Protein AF-F6H8D0-F1 (afdb_monomer_lite)

Foldseek 3Di:
DVVQLVVVVAALVRWAFPVVSQVSVCVPPVDNVVVVVCLVVQAQPADPPQQWGWHWDQPPVRTITIHIDTNCVVVVCVLQVHPDPSQDAPVPDDRPDHSDPPVVVVVVVVVVVVVVVVVVD

Organism: Vitis vinifera (NCBI:txid29760)

Sequence (121 aa):
MLKILKAKGAVFGNPILRPELRQEARKKIGDTGLLDHLLKHMAGKVAPGGAERFRRRHNADGAMEYWLENADLVSIRREAGVQDPYWTPPLGWKPGDSPTQDPVCAKELKRLKQEMAQMKR

InterPro domains:
  IPR044221 Protein DYAD/AMEIOTIC 1 [PTHR46740] (1-121)
  IPR059080 PTC1-like, winged helix-turn-helix domain [PF25874] (2-70)

Structure (mmCIF, N/CA/C/O backbone):
data_AF-F6H8D0-F1
#
_entry.id   AF-F6H8D0-F1
#
loop_
_atom_site.group_PDB
_atom_site.id
_atom_site.type_symbol
_atom_site.label_atom_id
_atom_site.label_alt_id
_atom_site.label_comp_id
_atom_site.label_asym_id
_atom_site.label_entity_id
_atom_site.label_seq_id
_atom_site.pdbx_PDB_ins_code
_atom_site.Cartn_x
_atom_site.Cartn_y
_atom_site.Cartn_z
_atom_site.occupancy
_atom_site.B_iso_or_equiv
_atom_site.auth_seq_id
_atom_site.auth_comp_id
_atom_site.auth_asym_id
_atom_site.auth_atom_id
_atom_site.pdbx_PDB_model_num
ATOM 1 N N . MET A 1 1 ? 0.527 -2.425 -11.790 1.00 80.44 1 MET A N 1
ATOM 2 C CA . MET A 1 1 ? 0.627 -2.247 -10.323 1.00 80.44 1 MET A CA 1
ATOM 3 C C . MET A 1 1 ? -0.426 -3.029 -9.557 1.00 80.44 1 MET A C 1
ATOM 5 O O . MET A 1 1 ? -0.024 -3.905 -8.809 1.00 80.44 1 MET A O 1
ATOM 9 N N . LEU A 1 2 ? -1.730 -2.825 -9.800 1.00 83.56 2 LEU A N 1
ATOM 10 C CA . LEU A 1 2 ? -2.803 -3.610 -9.155 1.00 83.56 2 LEU A CA 1
ATOM 11 C C . LEU A 1 2 ? -2.548 -5.127 -9.192 1.00 83.56 2 LEU A C 1
ATOM 13 O O . LEU A 1 2 ? -2.525 -5.777 -8.157 1.00 83.56 2 LEU A O 1
ATOM 17 N N . LYS A 1 3 ? -2.271 -5.670 -10.386 1.00 84.75 3 LYS A N 1
ATOM 18 C CA . LYS A 1 3 ? -1.995 -7.103 -10.585 1.00 84.75 3 LYS A CA 1
ATOM 19 C C . LYS A 1 3 ? -0.821 -7.625 -9.743 1.00 84.75 3 LYS A C 1
ATOM 21 O O . LYS A 1 3 ? -0.866 -8.763 -9.309 1.00 84.75 3 LYS A O 1
ATOM 26 N N . ILE A 1 4 ? 0.208 -6.805 -9.516 1.00 86.81 4 ILE A N 1
ATOM 27 C CA . ILE A 1 4 ? 1.407 -7.192 -8.754 1.00 86.81 4 ILE A CA 1
ATOM 28 C C . ILE A 1 4 ? 1.085 -7.227 -7.263 1.00 86.81 4 ILE A C 1
ATOM 30 O O . ILE A 1 4 ? 1.379 -8.215 -6.605 1.00 86.81 4 ILE A O 1
ATOM 34 N N . LEU A 1 5 ? 0.423 -6.183 -6.752 1.00 85.94 5 LEU A N 1
ATOM 35 C CA . LEU A 1 5 ? -0.005 -6.135 -5.353 1.00 85.94 5 LEU A CA 1
ATOM 36 C C . LEU A 1 5 ? -1.000 -7.261 -5.033 1.00 85.94 5 LEU A C 1
ATOM 38 O O . LEU A 1 5 ? -0.863 -7.898 -3.998 1.00 85.94 5 LEU A O 1
ATOM 42 N N . LYS A 1 6 ? -1.929 -7.578 -5.947 1.00 85.38 6 LYS A N 1
ATOM 43 C CA . LYS A 1 6 ? -2.818 -8.745 -5.820 1.00 85.38 6 LYS A CA 1
ATOM 44 C C . LYS A 1 6 ? -2.063 -10.066 -5.818 1.00 85.38 6 LYS A C 1
ATOM 46 O O . LYS A 1 6 ? -2.289 -10.885 -4.940 1.00 85.38 6 LYS A O 1
ATOM 51 N N . ALA A 1 7 ? -1.164 -10.265 -6.783 1.00 86.75 7 ALA A N 1
ATOM 52 C CA . ALA A 1 7 ? -0.378 -11.495 -6.881 1.00 86.75 7 ALA A CA 1
ATOM 53 C C . ALA A 1 7 ? 0.482 -11.734 -5.631 1.00 86.75 7 ALA A C 1
ATOM 55 O O . ALA A 1 7 ? 0.722 -12.874 -5.254 1.00 86.75 7 ALA A O 1
ATOM 56 N N . LYS A 1 8 ? 0.918 -10.655 -4.982 1.00 84.94 8 LYS A N 1
ATOM 57 C CA . LYS A 1 8 ? 1.685 -10.691 -3.739 1.00 84.94 8 LYS A CA 1
ATOM 58 C C . LYS A 1 8 ? 0.830 -10.695 -2.467 1.00 84.94 8 LYS A C 1
ATOM 60 O O . LYS A 1 8 ? 1.388 -10.788 -1.381 1.00 84.94 8 LYS A O 1
ATOM 65 N N . GLY A 1 9 ? -0.494 -10.563 -2.580 1.00 84.00 9 GLY A N 1
ATOM 66 C CA . GLY A 1 9 ? -1.385 -10.452 -1.422 1.00 84.00 9 GLY A CA 1
ATOM 67 C C . GLY A 1 9 ? -1.065 -9.245 -0.534 1.00 84.00 9 GLY A C 1
ATOM 68 O O . GLY A 1 9 ? -1.116 -9.353 0.688 1.00 84.00 9 GLY A O 1
ATOM 69 N N . ALA A 1 10 ? -0.682 -8.116 -1.138 1.00 86.94 10 ALA A N 1
ATOM 70 C CA . ALA A 1 10 ? -0.266 -6.926 -0.409 1.00 86.94 10 ALA A CA 1
ATOM 71 C C . ALA A 1 10 ? -1.476 -6.224 0.226 1.00 86.94 10 ALA A C 1
ATOM 73 O O . ALA A 1 10 ? -2.201 -5.481 -0.444 1.00 86.94 10 ALA A O 1
ATOM 74 N N . VAL A 1 11 ? -1.673 -6.454 1.521 1.00 83.44 11 VAL A N 1
ATOM 75 C CA . VAL A 1 11 ? -2.757 -5.903 2.352 1.00 83.44 11 VAL A CA 1
ATOM 76 C C . VAL A 1 11 ? -2.167 -5.134 3.533 1.00 83.44 11 VAL A C 1
ATOM 78 O O . VAL A 1 11 ? -0.961 -5.163 3.743 1.00 83.44 11 VAL A O 1
ATOM 81 N N . PHE A 1 12 ? -2.993 -4.452 4.331 1.00 75.06 12 PHE A N 1
ATOM 82 C CA . PHE A 1 12 ? -2.510 -3.660 5.474 1.00 75.06 12 PHE A CA 1
ATOM 83 C C . PHE A 1 12 ? -1.603 -4.455 6.437 1.00 75.06 12 PHE A C 1
ATOM 85 O O . PHE A 1 12 ? -0.591 -3.933 6.891 1.00 75.06 12 PHE A O 1
ATOM 92 N N . GLY A 1 13 ? -1.926 -5.727 6.701 1.00 78.00 13 GLY A N 1
ATOM 93 C CA . GLY A 1 13 ? -1.106 -6.611 7.543 1.00 78.00 13 GLY A CA 1
ATOM 94 C C . GLY A 1 13 ? 0.114 -7.233 6.849 1.00 78.00 13 GLY A C 1
ATOM 95 O O . GLY A 1 13 ? 0.942 -7.838 7.517 1.00 78.00 13 GLY A O 1
ATOM 96 N N . ASN A 1 14 ? 0.229 -7.100 5.527 1.00 83.06 14 ASN A N 1
ATOM 97 C CA . ASN A 1 14 ? 1.347 -7.607 4.732 1.00 83.06 14 ASN A CA 1
ATOM 98 C C . ASN A 1 14 ? 1.702 -6.582 3.640 1.00 83.06 14 ASN A C 1
ATOM 100 O O . ASN A 1 14 ? 1.383 -6.789 2.463 1.00 83.06 14 ASN A O 1
ATOM 104 N N . PRO A 1 15 ? 2.255 -5.420 4.023 1.00 87.06 15 PRO A N 1
ATOM 105 C CA . PRO A 1 15 ? 2.574 -4.376 3.070 1.00 87.06 15 PRO A CA 1
ATOM 106 C C . PRO A 1 15 ? 3.817 -4.755 2.258 1.00 87.06 15 PRO A C 1
ATOM 108 O O . PRO A 1 15 ? 4.683 -5.499 2.709 1.00 87.06 15 PRO A O 1
ATOM 111 N N . ILE A 1 16 ? 3.925 -4.215 1.046 1.00 89.81 16 ILE A N 1
ATOM 112 C CA . ILE A 1 16 ? 5.085 -4.432 0.182 1.00 89.81 16 ILE A CA 1
ATOM 113 C C . ILE A 1 16 ? 5.996 -3.210 0.171 1.00 89.81 16 ILE A C 1
ATOM 115 O O . ILE A 1 16 ? 5.552 -2.078 -0.034 1.00 89.81 16 ILE A O 1
ATOM 119 N N . LEU A 1 17 ? 7.300 -3.446 0.292 1.00 89.75 17 LEU A N 1
ATOM 120 C CA . LEU A 1 17 ? 8.310 -2.399 0.195 1.00 89.75 17 LEU A CA 1
ATOM 121 C C . LEU A 1 17 ? 8.418 -1.857 -1.237 1.00 89.75 17 LEU A C 1
ATOM 123 O O . LEU A 1 17 ? 8.385 -2.601 -2.220 1.00 89.75 17 LEU A O 1
ATOM 127 N N . ARG A 1 18 ? 8.654 -0.548 -1.372 1.00 88.25 18 ARG A N 1
ATOM 128 C CA . ARG A 1 18 ? 8.942 0.111 -2.657 1.00 88.25 18 ARG A CA 1
ATOM 129 C C . ARG A 1 18 ? 9.999 -0.608 -3.513 1.00 88.25 18 ARG A C 1
ATOM 131 O O . ARG A 1 18 ? 9.736 -0.766 -4.707 1.00 88.25 18 ARG A O 1
ATOM 138 N N . PRO A 1 19 ? 11.183 -1.002 -2.992 1.00 87.88 19 PRO A N 1
ATOM 139 C CA . PRO A 1 19 ? 12.187 -1.709 -3.789 1.00 87.88 19 PRO A CA 1
ATOM 140 C C . PRO A 1 19 ? 11.689 -3.054 -4.326 1.00 87.88 19 PRO A C 1
ATOM 142 O O . PRO A 1 19 ? 11.928 -3.354 -5.496 1.00 87.88 19 PRO A O 1
ATOM 145 N N . GLU A 1 20 ? 10.953 -3.828 -3.526 1.00 89.06 20 GLU A N 1
ATOM 146 C CA . GLU A 1 20 ? 10.383 -5.100 -3.978 1.00 89.06 20 GLU A CA 1
ATOM 147 C C . GLU A 1 20 ? 9.315 -4.874 -5.052 1.00 89.06 20 GLU A C 1
ATOM 149 O O . GLU A 1 20 ? 9.359 -5.476 -6.128 1.00 89.06 20 GLU A O 1
ATOM 154 N N . LEU A 1 21 ? 8.414 -3.918 -4.814 1.00 88.31 21 LEU A N 1
ATOM 155 C CA . LEU A 1 21 ? 7.390 -3.539 -5.778 1.00 88.31 21 LEU A CA 1
ATOM 156 C C . LEU A 1 21 ? 8.001 -3.094 -7.108 1.00 88.31 21 LEU A C 1
ATOM 158 O O . LEU A 1 21 ? 7.491 -3.437 -8.174 1.00 88.31 21 LEU A O 1
ATOM 162 N N . ARG A 1 22 ? 9.114 -2.353 -7.051 1.00 87.31 22 ARG A N 1
ATOM 163 C CA . ARG A 1 22 ? 9.873 -1.938 -8.233 1.00 87.31 22 ARG A CA 1
ATOM 164 C C . ARG A 1 22 ? 10.429 -3.121 -9.005 1.00 87.31 22 ARG A C 1
ATOM 166 O O . ARG A 1 22 ? 10.350 -3.097 -10.228 1.00 87.31 22 ARG A O 1
ATOM 173 N N . GLN A 1 23 ? 11.009 -4.115 -8.337 1.00 88.75 23 GLN A N 1
ATOM 174 C CA . GLN A 1 23 ? 11.567 -5.283 -9.021 1.00 88.75 23 GLN A CA 1
ATOM 175 C C . GLN A 1 23 ? 10.488 -6.058 -9.775 1.00 88.75 23 GLN A C 1
ATOM 177 O O . GLN A 1 23 ? 10.642 -6.338 -10.962 1.00 88.75 23 GLN A O 1
ATOM 182 N N . GLU A 1 24 ? 9.362 -6.329 -9.122 1.00 88.62 24 GLU A N 1
ATOM 183 C CA . GLU A 1 24 ? 8.252 -7.053 -9.745 1.00 88.62 24 GLU A CA 1
ATOM 184 C C . GLU A 1 24 ? 7.609 -6.254 -10.878 1.00 88.62 24 GLU A C 1
ATOM 186 O O . GLU A 1 24 ? 7.238 -6.795 -11.922 1.00 88.62 24 GLU A O 1
ATOM 191 N N . ALA A 1 25 ? 7.512 -4.938 -10.708 1.00 86.56 25 ALA A N 1
ATOM 192 C CA . ALA A 1 25 ? 6.942 -4.073 -11.720 1.00 86.56 25 ALA A CA 1
ATOM 193 C C . ALA A 1 25 ? 7.882 -3.861 -12.913 1.00 86.56 25 ALA A C 1
ATOM 195 O O . ALA A 1 25 ? 7.396 -3.809 -14.040 1.00 86.56 25 ALA A O 1
ATOM 196 N N . ARG A 1 26 ? 9.206 -3.846 -12.710 1.00 86.81 26 ARG A N 1
ATOM 197 C CA . ARG A 1 26 ? 10.200 -3.852 -13.799 1.00 86.81 26 ARG A CA 1
ATOM 198 C C . ARG A 1 26 ? 10.047 -5.074 -14.698 1.00 86.81 26 ARG A C 1
ATOM 200 O O . ARG A 1 26 ? 10.051 -4.912 -15.909 1.00 86.81 26 ARG A O 1
ATOM 207 N N . LYS A 1 27 ? 9.811 -6.263 -14.132 1.00 86.31 27 LYS A N 1
ATOM 208 C CA . LYS A 1 27 ? 9.570 -7.492 -14.917 1.00 86.31 27 LYS A CA 1
ATOM 209 C C . LYS A 1 27 ? 8.332 -7.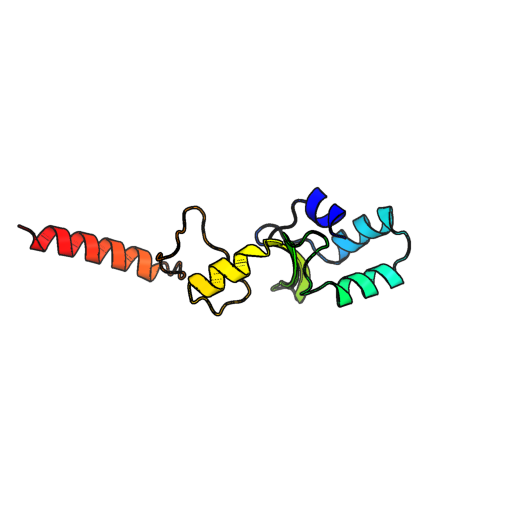403 -15.820 1.00 86.31 27 LYS A C 1
ATOM 211 O O . LYS A 1 27 ? 8.231 -8.145 -16.788 1.00 86.31 27 LYS A O 1
ATOM 216 N N . LYS A 1 28 ? 7.366 -6.537 -15.486 1.00 81.56 28 LYS A N 1
ATOM 217 C CA . LYS A 1 28 ? 6.100 -6.384 -16.225 1.00 81.56 28 LYS A CA 1
ATOM 218 C C . LYS A 1 28 ? 6.053 -5.158 -17.141 1.00 81.56 28 LYS A C 1
ATOM 220 O O . LYS A 1 28 ? 5.386 -5.227 -18.164 1.00 81.56 28 LYS A O 1
ATOM 225 N N . ILE A 1 29 ? 6.668 -4.043 -16.746 1.00 79.12 29 ILE A N 1
ATOM 226 C CA . ILE A 1 29 ? 6.571 -2.736 -17.426 1.00 79.12 29 ILE A CA 1
ATOM 227 C C . ILE A 1 29 ? 7.885 -2.370 -18.134 1.00 79.12 29 ILE A C 1
ATOM 229 O O . ILE A 1 29 ? 7.853 -1.668 -19.137 1.00 79.12 29 ILE A O 1
ATOM 233 N N . GLY A 1 30 ? 9.038 -2.830 -17.634 1.00 73.19 30 GLY A N 1
ATOM 234 C CA . GLY A 1 30 ? 10.368 -2.525 -18.179 1.00 73.19 30 GLY A CA 1
ATOM 235 C C . GLY A 1 30 ? 10.889 -1.128 -17.819 1.00 73.19 30 GLY A C 1
ATOM 236 O O . GLY A 1 30 ? 11.999 -1.008 -17.304 1.00 73.19 30 GLY A O 1
ATOM 237 N N . ASP A 1 31 ? 10.079 -0.084 -18.006 1.00 80.31 31 ASP A N 1
ATOM 238 C CA . ASP A 1 31 ? 10.486 1.308 -17.780 1.00 80.31 31 ASP A CA 1
ATOM 239 C C . ASP A 1 31 ? 10.409 1.729 -16.301 1.00 80.31 31 ASP A C 1
ATOM 241 O O . ASP A 1 31 ? 9.370 1.635 -15.639 1.00 80.31 31 ASP A O 1
ATOM 245 N N . THR A 1 32 ? 11.529 2.210 -15.764 1.00 70.50 32 THR A N 1
ATOM 246 C CA . THR A 1 32 ? 11.687 2.593 -14.356 1.00 70.50 32 THR A CA 1
ATOM 247 C C . THR A 1 32 ? 11.209 3.992 -14.008 1.00 70.50 32 THR A C 1
ATOM 249 O O . THR A 1 32 ? 10.898 4.217 -12.831 1.00 70.50 32 THR A O 1
ATOM 252 N N . GLY A 1 33 ? 11.179 4.911 -14.974 1.00 79.69 33 GLY A N 1
ATOM 253 C CA . GLY A 1 33 ? 10.750 6.297 -14.790 1.00 79.69 33 GLY A CA 1
ATOM 254 C C . GLY A 1 33 ? 9.229 6.399 -14.748 1.00 79.69 33 GLY A C 1
ATOM 255 O O . GLY A 1 33 ? 8.664 6.975 -13.814 1.00 79.69 33 GLY A O 1
ATOM 256 N N . LEU A 1 34 ? 8.559 5.719 -15.682 1.00 83.25 34 LEU A N 1
ATOM 257 C CA . LEU A 1 34 ? 7.103 5.555 -15.693 1.00 83.25 34 LEU A CA 1
ATOM 258 C C . LEU A 1 34 ? 6.591 4.912 -14.403 1.00 83.25 34 LEU A C 1
ATOM 260 O O . LEU A 1 34 ? 5.547 5.296 -13.878 1.00 83.25 34 LEU A O 1
ATOM 264 N N . LEU A 1 35 ? 7.344 3.960 -13.855 1.00 83.38 35 LEU A N 1
ATOM 265 C CA . LEU A 1 35 ? 6.956 3.231 -12.653 1.00 83.38 35 LEU A CA 1
ATOM 266 C C . LEU A 1 35 ? 6.863 4.121 -11.416 1.00 83.38 35 LEU A C 1
ATOM 268 O O . LEU A 1 35 ? 5.890 4.041 -10.667 1.00 83.38 35 LEU A O 1
ATOM 272 N N . ASP A 1 36 ? 7.865 4.975 -11.209 1.00 83.25 36 ASP A N 1
ATOM 273 C CA . ASP A 1 36 ? 7.868 5.918 -10.091 1.00 83.25 36 ASP A CA 1
ATOM 274 C C . ASP A 1 36 ? 6.792 6.987 -10.267 1.00 83.25 36 ASP A C 1
ATOM 276 O O . ASP A 1 36 ? 6.117 7.345 -9.297 1.00 83.25 36 ASP A O 1
ATOM 280 N N . HIS A 1 37 ? 6.586 7.451 -11.502 1.00 85.69 37 HIS A N 1
ATOM 281 C CA . HIS A 1 37 ? 5.515 8.388 -11.811 1.00 85.69 37 HIS A CA 1
ATOM 282 C C . HIS A 1 37 ? 4.139 7.786 -11.480 1.00 85.69 37 HIS A C 1
ATOM 284 O O . HIS A 1 37 ? 3.342 8.402 -10.768 1.00 85.69 37 HIS A O 1
ATOM 290 N N . LEU A 1 38 ? 3.893 6.542 -11.902 1.00 83.06 38 LEU A N 1
ATOM 291 C CA . LEU A 1 38 ? 2.674 5.801 -11.586 1.00 83.06 38 LEU A CA 1
ATOM 292 C C . LEU A 1 38 ? 2.516 5.609 -10.075 1.00 83.06 38 LEU A C 1
ATOM 294 O O . LEU A 1 38 ? 1.460 5.919 -9.534 1.00 83.06 38 LEU A O 1
ATOM 298 N N . LEU A 1 39 ? 3.549 5.147 -9.365 1.00 83.19 39 LEU A N 1
ATOM 299 C CA . LEU A 1 39 ? 3.502 4.959 -7.909 1.00 83.19 39 LEU A CA 1
ATOM 300 C C . LEU A 1 39 ? 3.143 6.243 -7.161 1.00 83.19 39 LEU A C 1
ATOM 302 O O . LEU A 1 39 ? 2.303 6.223 -6.260 1.00 83.19 39 LEU A O 1
ATOM 306 N N . LYS A 1 40 ? 3.742 7.370 -7.559 1.00 83.25 40 LYS A N 1
ATOM 307 C CA . LYS A 1 40 ? 3.448 8.679 -6.974 1.00 83.25 40 LYS A CA 1
ATOM 308 C C . LYS A 1 40 ? 2.005 9.110 -7.238 1.00 83.25 40 LYS A C 1
ATOM 310 O O . LYS A 1 40 ? 1.390 9.681 -6.342 1.00 83.25 40 LYS A O 1
ATOM 315 N N . HIS A 1 41 ? 1.486 8.838 -8.435 1.00 83.56 41 HIS A N 1
ATOM 316 C CA . HIS A 1 41 ? 0.170 9.296 -8.879 1.00 83.56 41 HIS A CA 1
ATOM 317 C C . HIS A 1 41 ? -0.996 8.396 -8.437 1.00 83.56 41 HIS A C 1
ATOM 319 O O . HIS A 1 41 ? -2.105 8.886 -8.229 1.00 83.56 41 HIS A O 1
ATOM 325 N N . MET A 1 42 ? -0.777 7.085 -8.298 1.00 81.44 42 MET A N 1
ATOM 326 C CA . MET A 1 42 ? -1.821 6.143 -7.872 1.00 81.44 42 MET A CA 1
ATOM 327 C C . MET A 1 42 ? -2.029 6.145 -6.359 1.00 81.44 42 MET A C 1
ATOM 329 O O . MET A 1 42 ? -3.096 5.744 -5.909 1.00 81.44 42 MET A O 1
ATOM 333 N N . ALA A 1 43 ? -1.040 6.564 -5.563 1.00 77.69 43 ALA A N 1
ATOM 334 C CA . ALA A 1 43 ? -1.177 6.611 -4.111 1.00 77.69 43 ALA A CA 1
ATOM 335 C C . ALA A 1 43 ? -2.397 7.461 -3.704 1.00 77.69 43 ALA A C 1
ATOM 337 O O . ALA A 1 43 ? -2.491 8.636 -4.051 1.00 77.69 43 ALA A O 1
ATOM 338 N N . GLY A 1 44 ? -3.339 6.857 -2.975 1.00 73.06 44 GLY A N 1
ATOM 339 C CA . GLY A 1 44 ? -4.600 7.481 -2.564 1.00 73.06 44 GLY A CA 1
ATOM 340 C C . GLY A 1 44 ? -5.754 7.332 -3.562 1.00 73.06 44 GLY A C 1
ATOM 341 O O . GLY A 1 44 ? -6.900 7.605 -3.191 1.00 73.06 44 GLY A O 1
ATOM 342 N N . LYS A 1 45 ? -5.494 6.856 -4.787 1.00 81.44 45 LYS A N 1
ATOM 343 C CA . LYS A 1 45 ? -6.515 6.622 -5.817 1.00 81.44 45 LYS A CA 1
ATOM 344 C C . LYS A 1 45 ? -7.099 5.218 -5.742 1.00 81.44 45 LYS A C 1
ATOM 346 O O . LYS A 1 45 ? -6.433 4.255 -5.357 1.00 81.44 45 LYS A O 1
ATOM 351 N N . VAL A 1 46 ? -8.363 5.124 -6.142 1.00 79.19 46 VAL A N 1
ATOM 352 C CA . VAL A 1 46 ? -9.074 3.856 -6.302 1.00 79.19 46 VAL A CA 1
ATOM 353 C C . VAL A 1 46 ? -8.524 3.148 -7.537 1.00 79.19 46 VAL A C 1
ATOM 355 O O . VAL A 1 46 ? -8.261 3.768 -8.569 1.00 79.19 46 VAL A O 1
ATOM 358 N N . ALA A 1 47 ? -8.288 1.854 -7.403 1.00 80.69 47 ALA A N 1
ATOM 359 C CA . ALA A 1 47 ? -7.884 0.989 -8.484 1.00 80.69 47 ALA A CA 1
ATOM 360 C C . ALA A 1 47 ? -9.004 0.866 -9.532 1.00 80.69 47 ALA A C 1
ATOM 362 O O . ALA A 1 47 ? -10.189 0.964 -9.198 1.00 80.69 47 ALA A O 1
ATOM 363 N N . PRO A 1 48 ? -8.650 0.631 -10.807 1.00 72.19 48 PRO A N 1
ATOM 364 C CA . PRO A 1 48 ? -9.640 0.343 -11.836 1.00 72.19 48 PRO A CA 1
ATOM 365 C C . PRO A 1 48 ? -10.449 -0.893 -11.421 1.00 72.19 48 PRO A C 1
ATOM 367 O O . PRO A 1 48 ? -9.881 -1.967 -11.230 1.00 72.19 48 PRO A O 1
ATOM 370 N N . GLY A 1 49 ? -11.757 -0.707 -11.228 1.00 69.12 49 GLY A N 1
ATOM 371 C CA . GLY A 1 49 ? -12.667 -1.713 -10.672 1.00 69.12 49 GLY A CA 1
ATOM 372 C C . GLY A 1 49 ? -13.382 -1.284 -9.389 1.00 69.12 49 GLY A C 1
ATOM 373 O O . GLY A 1 49 ? -14.280 -1.988 -8.951 1.00 69.12 49 GLY A O 1
ATOM 374 N N . GLY A 1 50 ? -13.018 -0.148 -8.783 1.00 69.94 50 GLY A N 1
ATOM 375 C CA . GLY A 1 50 ? -13.783 0.456 -7.683 1.00 69.94 50 GLY A CA 1
ATOM 376 C C . GLY A 1 50 ? -13.659 -0.245 -6.325 1.00 69.94 50 GLY A C 1
ATOM 377 O O . GLY A 1 50 ? -13.855 0.407 -5.312 1.00 69.94 50 GLY A O 1
ATOM 378 N N . ALA A 1 51 ? -13.283 -1.526 -6.299 1.00 75.00 51 ALA A N 1
ATOM 379 C CA . ALA A 1 51 ? -13.261 -2.360 -5.096 1.00 75.00 51 ALA A CA 1
ATOM 380 C C . ALA A 1 51 ? -12.027 -2.161 -4.198 1.00 75.00 51 ALA A C 1
ATOM 382 O O . ALA A 1 51 ? -12.052 -2.499 -3.019 1.00 75.00 51 ALA A O 1
ATOM 383 N N . GLU A 1 52 ? -10.923 -1.638 -4.732 1.00 82.38 52 GLU A N 1
ATOM 384 C CA . GLU A 1 52 ? -9.648 -1.540 -4.012 1.00 82.38 52 GLU A CA 1
ATOM 385 C C . GLU A 1 52 ? -9.019 -0.167 -4.211 1.00 82.38 52 GLU A C 1
ATOM 387 O O . GLU A 1 52 ? -9.190 0.464 -5.249 1.00 82.38 52 GLU A O 1
ATOM 392 N N . ARG A 1 53 ? -8.244 0.299 -3.238 1.00 83.94 53 ARG A N 1
ATOM 393 C CA . ARG A 1 53 ? -7.541 1.579 -3.248 1.00 83.94 53 ARG A CA 1
ATOM 394 C C . ARG A 1 53 ? -6.067 1.358 -2.954 1.00 83.94 53 ARG A C 1
ATOM 396 O O . ARG A 1 53 ? -5.703 0.572 -2.083 1.00 83.94 53 ARG A O 1
ATOM 403 N N . PHE A 1 54 ? -5.209 2.085 -3.660 1.00 85.25 54 PHE A N 1
ATOM 404 C CA . PHE A 1 54 ? -3.777 2.060 -3.390 1.00 85.25 54 PHE A CA 1
ATOM 405 C C . PHE A 1 54 ? -3.462 2.944 -2.185 1.00 85.25 54 PHE A C 1
ATOM 407 O O . PHE A 1 54 ? -3.745 4.147 -2.192 1.00 85.25 54 PHE A O 1
ATOM 414 N N . ARG A 1 55 ? -2.827 2.372 -1.165 1.00 84.56 55 ARG A N 1
ATOM 415 C CA . ARG A 1 55 ? -2.309 3.110 -0.011 1.00 84.56 55 ARG A CA 1
ATOM 416 C C . ARG A 1 55 ? -0.786 3.078 -0.020 1.00 84.56 55 ARG A C 1
ATOM 418 O O . ARG A 1 55 ? -0.174 2.166 -0.575 1.00 84.56 55 ARG A O 1
ATOM 425 N N . ARG A 1 56 ? -0.189 4.117 0.566 1.00 87.62 56 ARG A N 1
ATOM 426 C CA . ARG A 1 56 ? 1.245 4.181 0.850 1.00 87.62 56 ARG A CA 1
ATOM 427 C C . ARG A 1 56 ? 1.457 4.732 2.253 1.00 87.62 56 ARG A C 1
ATOM 429 O O . ARG A 1 56 ? 0.707 5.619 2.662 1.00 87.62 56 ARG A O 1
ATOM 436 N N . ARG A 1 57 ? 2.508 4.283 2.931 1.00 83.69 57 ARG A N 1
ATOM 437 C CA . ARG A 1 57 ? 2.967 4.839 4.213 1.00 83.69 57 ARG A CA 1
ATOM 438 C C . ARG A 1 57 ? 4.478 4.697 4.321 1.00 83.69 57 ARG A C 1
ATOM 440 O O . ARG A 1 57 ? 5.074 3.880 3.626 1.00 83.69 57 ARG A O 1
ATOM 447 N N . HIS A 1 58 ? 5.076 5.512 5.176 1.00 84.25 58 HIS A N 1
ATOM 448 C CA . HIS A 1 58 ? 6.431 5.288 5.657 1.00 84.25 58 HIS A CA 1
ATOM 449 C C . HIS A 1 58 ? 6.350 4.380 6.887 1.00 84.25 58 HIS A C 1
ATOM 451 O O . HIS A 1 58 ? 5.554 4.643 7.790 1.00 84.25 58 HIS A O 1
ATOM 457 N N . ASN A 1 59 ? 7.102 3.286 6.909 1.00 80.25 59 ASN A N 1
ATOM 458 C CA . ASN A 1 59 ? 7.213 2.466 8.111 1.00 80.25 59 ASN A CA 1
ATOM 459 C C . ASN A 1 59 ? 8.095 3.149 9.167 1.00 80.25 59 ASN A C 1
ATOM 461 O O . ASN A 1 59 ? 8.605 4.249 8.946 1.00 80.25 59 ASN A O 1
ATOM 465 N N . ALA A 1 60 ? 8.247 2.503 10.325 1.00 78.06 60 ALA A N 1
ATOM 466 C CA . ALA A 1 60 ? 9.079 3.014 11.414 1.00 78.06 60 ALA A CA 1
ATOM 467 C C . ALA A 1 60 ? 10.545 3.228 10.984 1.00 78.06 60 ALA A C 1
ATOM 469 O O . ALA A 1 60 ?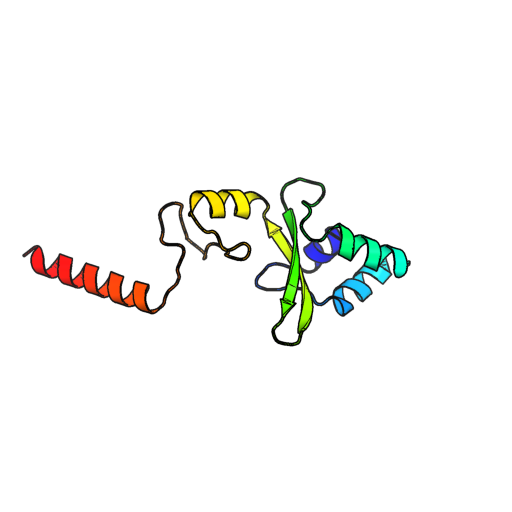 11.184 4.165 11.451 1.00 78.06 60 ALA A O 1
ATOM 470 N N . ASP A 1 61 ? 11.033 2.434 10.028 1.00 78.69 61 ASP A N 1
ATOM 471 C CA . ASP A 1 61 ? 12.374 2.544 9.439 1.00 78.69 61 ASP A CA 1
ATOM 472 C C . ASP A 1 61 ? 12.479 3.632 8.349 1.00 78.69 61 ASP A C 1
ATOM 474 O O . ASP A 1 61 ? 13.507 3.776 7.686 1.00 78.69 61 ASP A O 1
ATOM 478 N N . GLY A 1 62 ? 11.405 4.390 8.103 1.00 81.94 62 GLY A N 1
ATOM 479 C CA . GLY A 1 62 ? 11.336 5.421 7.066 1.00 81.94 62 GLY A CA 1
ATOM 480 C C . GLY A 1 62 ? 11.210 4.880 5.636 1.00 81.94 62 GLY A C 1
ATOM 481 O O . GLY A 1 62 ? 11.158 5.666 4.682 1.00 81.94 62 GLY A O 1
ATOM 482 N N . ALA A 1 63 ? 11.121 3.561 5.456 1.00 83.69 63 ALA A N 1
ATOM 483 C CA . ALA A 1 63 ? 10.933 2.931 4.160 1.00 83.69 63 ALA A CA 1
ATOM 484 C C . ALA A 1 63 ? 9.489 3.093 3.668 1.00 83.69 63 ALA A C 1
ATOM 486 O O . ALA A 1 63 ? 8.520 3.003 4.419 1.00 83.69 63 ALA A O 1
ATOM 487 N N . MET A 1 64 ? 9.344 3.334 2.364 1.00 87.06 64 MET A N 1
ATOM 488 C CA . MET A 1 64 ? 8.034 3.472 1.733 1.00 87.06 64 MET A CA 1
ATOM 489 C C . MET A 1 64 ? 7.424 2.110 1.423 1.00 87.06 64 MET A C 1
ATOM 491 O O . MET A 1 64 ? 7.986 1.338 0.641 1.00 87.06 64 MET A O 1
ATOM 495 N N . GLU A 1 65 ? 6.232 1.880 1.954 1.00 89.25 65 GLU A N 1
ATOM 496 C CA . GLU A 1 65 ? 5.459 0.658 1.773 1.00 89.25 65 GLU A CA 1
ATOM 497 C C . GLU A 1 65 ? 4.143 0.941 1.052 1.00 89.25 65 GLU A C 1
ATOM 499 O O . GLU A 1 65 ? 3.580 2.035 1.156 1.00 89.25 65 GLU A O 1
ATOM 504 N N . TYR A 1 66 ? 3.655 -0.056 0.321 1.00 88.50 66 TYR A N 1
ATOM 505 C CA . TYR A 1 66 ? 2.447 0.002 -0.489 1.00 88.50 66 TYR A CA 1
ATOM 506 C C . TYR A 1 66 ? 1.577 -1.223 -0.235 1.00 88.50 66 TYR A C 1
ATOM 508 O O . TYR A 1 66 ? 2.075 -2.346 -0.157 1.00 88.50 66 TYR A O 1
ATOM 516 N N . TRP A 1 67 ? 0.267 -1.015 -0.185 1.00 89.06 67 TRP A N 1
ATOM 517 C CA . TRP A 1 67 ? -0.710 -2.096 -0.079 1.00 89.06 67 TRP A CA 1
ATOM 518 C C . TRP A 1 67 ? -2.033 -1.715 -0.741 1.00 89.06 67 TRP A C 1
ATOM 520 O O . TRP A 1 67 ? -2.274 -0.549 -1.084 1.00 89.06 67 TRP A O 1
ATOM 530 N N . LEU A 1 68 ? -2.879 -2.721 -0.941 1.00 86.81 68 LEU A N 1
ATOM 531 C CA . LEU A 1 68 ? -4.261 -2.552 -1.361 1.00 86.81 68 LEU A CA 1
ATOM 532 C C . LEU A 1 68 ? -5.166 -2.542 -0.132 1.00 86.81 68 LEU A C 1
ATOM 534 O O . LEU A 1 68 ? -5.068 -3.391 0.752 1.00 86.81 68 LEU A O 1
ATOM 538 N N . GLU A 1 69 ? -6.047 -1.555 -0.087 1.00 83.31 69 GLU A N 1
ATOM 539 C CA . GLU A 1 69 ? -7.108 -1.441 0.905 1.00 83.31 69 GLU A CA 1
ATOM 540 C C . GLU A 1 69 ? -8.451 -1.582 0.193 1.00 83.31 69 GLU A C 1
ATOM 542 O O . GLU A 1 69 ? -8.628 -1.031 -0.891 1.00 83.31 69 GLU A O 1
ATOM 547 N N . ASN A 1 70 ? -9.397 -2.319 0.770 1.00 76.81 70 ASN A N 1
ATOM 548 C CA . ASN A 1 70 ? -10.742 -2.409 0.210 1.00 76.81 70 ASN A CA 1
ATOM 549 C C . ASN A 1 70 ? -11.398 -1.009 0.212 1.00 76.81 70 ASN A C 1
ATOM 551 O O . ASN A 1 70 ? -11.328 -0.287 1.203 1.00 76.81 70 ASN A O 1
ATOM 555 N N . ALA A 1 71 ? -12.005 -0.602 -0.900 1.00 70.69 71 ALA A N 1
ATOM 556 C CA . ALA A 1 71 ? -12.650 0.702 -1.020 1.00 70.69 71 ALA A CA 1
ATOM 557 C C . ALA A 1 71 ? -13.867 0.854 -0.089 1.00 70.69 71 ALA A C 1
ATOM 559 O O . ALA A 1 71 ? -14.109 1.955 0.409 1.00 70.69 71 ALA A O 1
ATOM 560 N N . ASP A 1 72 ? -14.557 -0.243 0.220 1.00 68.31 72 ASP A N 1
ATOM 561 C CA . ASP A 1 72 ? -15.684 -0.292 1.153 1.00 68.31 72 ASP A CA 1
ATOM 562 C C . ASP A 1 72 ? -15.242 -0.061 2.604 1.00 68.31 72 ASP A C 1
ATOM 564 O O . ASP A 1 72 ? -16.048 0.362 3.430 1.00 68.31 72 ASP A O 1
ATOM 568 N N . LEU A 1 73 ? -13.949 -0.227 2.929 1.00 66.69 73 LEU A N 1
ATOM 569 C CA . LEU A 1 73 ? -13.429 0.100 4.264 1.00 66.69 73 LEU A CA 1
ATOM 570 C C . LEU A 1 73 ? -13.593 1.578 4.615 1.00 66.69 73 LEU A C 1
ATOM 572 O O . LEU A 1 73 ? -13.712 1.901 5.790 1.00 66.69 73 LEU A O 1
ATOM 576 N N . VAL A 1 74 ? -13.623 2.484 3.633 1.00 63.62 74 VAL A N 1
ATOM 577 C CA . VAL A 1 74 ? -13.920 3.904 3.891 1.00 63.62 74 VAL A CA 1
ATOM 578 C C . VAL A 1 74 ? -15.370 4.093 4.320 1.00 63.62 74 VAL A C 1
ATOM 580 O O . VAL A 1 74 ? -15.630 4.862 5.244 1.00 63.62 74 VAL A O 1
ATOM 583 N N . SER A 1 75 ? -16.298 3.382 3.681 1.00 65.81 75 SER A N 1
ATOM 584 C CA . SER A 1 75 ? -17.710 3.386 4.062 1.00 65.81 75 SER A CA 1
ATOM 585 C C . SER A 1 75 ? -17.872 2.828 5.473 1.00 65.81 75 SER A C 1
ATOM 587 O O . SER A 1 75 ? -18.480 3.483 6.311 1.00 65.81 75 SER A O 1
ATOM 589 N N . ILE A 1 76 ? -17.204 1.706 5.765 1.00 67.56 76 ILE A N 1
ATOM 590 C CA . ILE A 1 76 ? -17.192 1.072 7.089 1.00 67.56 76 ILE A CA 1
ATOM 591 C C . ILE A 1 76 ? -16.574 2.000 8.148 1.00 67.56 76 ILE A C 1
ATOM 593 O O . ILE A 1 76 ? -17.146 2.156 9.219 1.00 67.56 76 ILE A O 1
ATOM 597 N N . ARG A 1 77 ? -15.447 2.671 7.865 1.00 70.56 77 ARG A N 1
ATOM 598 C CA . ARG A 1 77 ? -14.830 3.658 8.778 1.00 70.56 77 ARG A CA 1
ATOM 599 C C . ARG A 1 77 ? -15.768 4.815 9.082 1.00 70.56 77 ARG A C 1
ATOM 601 O O . ARG A 1 77 ? -15.888 5.224 10.233 1.00 70.56 77 ARG A O 1
ATOM 608 N N . ARG A 1 78 ? -16.421 5.343 8.045 1.00 67.31 78 ARG A N 1
ATOM 609 C CA . ARG A 1 78 ? -17.373 6.447 8.177 1.00 67.31 78 ARG A CA 1
ATOM 610 C C . ARG A 1 78 ? -18.579 6.031 9.017 1.00 67.31 78 ARG A C 1
ATOM 612 O O . ARG A 1 78 ? -18.996 6.807 9.868 1.00 67.31 78 ARG A O 1
ATOM 619 N N . GLU A 1 79 ? -19.096 4.823 8.814 1.00 67.62 79 GLU A N 1
ATOM 620 C CA . GLU A 1 79 ? -20.166 4.241 9.636 1.00 67.62 79 GLU A CA 1
ATOM 621 C C . GLU A 1 79 ? -19.722 3.990 11.082 1.00 67.62 79 GLU A C 1
ATOM 623 O O . GLU A 1 79 ? -20.481 4.230 12.014 1.00 67.62 79 GLU A O 1
ATOM 628 N N . ALA A 1 80 ? -18.470 3.575 11.278 1.00 62.28 80 ALA A N 1
ATOM 629 C CA . ALA A 1 80 ? -17.868 3.341 12.587 1.00 62.28 80 ALA A CA 1
ATOM 630 C C . ALA A 1 80 ? -17.511 4.632 13.352 1.00 62.28 80 ALA A C 1
ATOM 632 O O . ALA A 1 80 ? -17.032 4.557 14.483 1.00 62.28 80 ALA A O 1
ATOM 633 N N . GLY A 1 81 ? -17.668 5.813 12.739 1.00 64.56 81 GLY A N 1
ATOM 634 C CA . GLY A 1 81 ? -17.222 7.088 13.312 1.00 64.56 81 GLY A CA 1
ATOM 635 C C . GLY A 1 81 ? -15.697 7.212 13.438 1.00 64.56 81 GLY A C 1
ATOM 636 O O . GLY A 1 81 ? -15.199 8.053 14.186 1.00 64.56 81 GLY A O 1
ATOM 637 N N . VAL A 1 82 ? -14.939 6.380 12.719 1.00 66.38 82 VAL A N 1
ATOM 638 C CA . VAL A 1 82 ? -13.479 6.325 12.806 1.00 66.38 82 VAL A CA 1
ATOM 639 C C . VAL 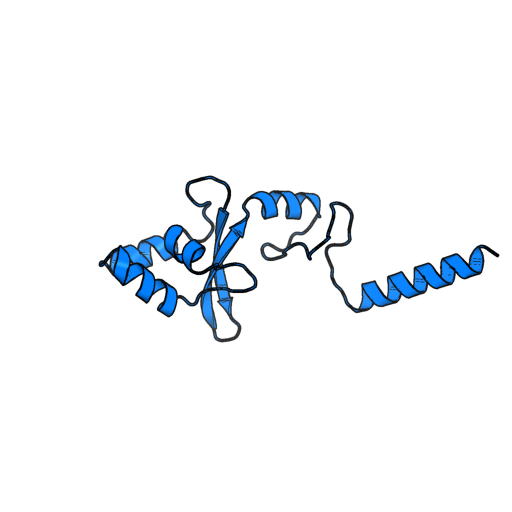A 1 82 ? -12.862 7.366 11.886 1.00 66.38 82 VAL A C 1
ATOM 641 O O . VAL A 1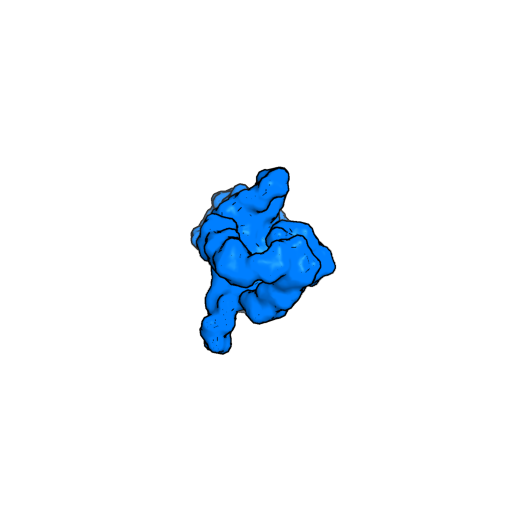 82 ? -12.934 7.264 10.662 1.00 66.38 82 VAL A O 1
ATOM 644 N N . GLN A 1 83 ? -12.211 8.360 12.491 1.00 60.78 83 GLN A N 1
ATOM 645 C CA . GLN A 1 83 ? -11.452 9.377 11.758 1.00 60.78 83 GLN A CA 1
ATOM 646 C C . GLN A 1 83 ? -10.080 8.876 11.287 1.00 60.78 83 GLN A C 1
ATOM 648 O O . GLN A 1 83 ? -9.481 9.497 10.410 1.00 60.78 83 GLN A O 1
ATOM 653 N N . ASP A 1 84 ? -9.584 7.764 11.843 1.00 65.31 84 ASP A N 1
ATOM 654 C CA . ASP A 1 84 ? -8.293 7.191 11.464 1.00 65.31 84 ASP A CA 1
ATOM 655 C C . ASP A 1 84 ? -8.344 6.608 10.031 1.00 65.31 84 ASP A C 1
ATOM 657 O O . ASP A 1 84 ? -9.032 5.609 9.780 1.00 65.31 84 ASP A O 1
ATOM 661 N N . PRO A 1 85 ? -7.580 7.178 9.076 1.00 64.25 85 PRO A N 1
ATOM 662 C CA . PRO A 1 85 ? -7.526 6.718 7.691 1.00 64.25 85 PRO A CA 1
ATOM 663 C C . PRO A 1 85 ? -6.851 5.355 7.500 1.00 64.25 85 PRO A C 1
ATOM 665 O O . PRO A 1 85 ? -6.739 4.896 6.363 1.00 64.25 85 PRO A O 1
ATOM 668 N N . TYR A 1 86 ? -6.302 4.750 8.545 1.00 62.81 86 TYR A N 1
ATOM 669 C CA . TYR A 1 86 ? -5.567 3.488 8.484 1.00 62.81 86 TYR A CA 1
ATOM 670 C C . TYR A 1 86 ? -6.207 2.395 9.337 1.00 62.81 86 TYR A C 1
ATOM 672 O O . TYR A 1 86 ? -5.742 1.259 9.312 1.00 62.81 86 TYR A O 1
ATOM 680 N N . TRP A 1 87 ? -7.303 2.698 10.036 1.00 69.38 87 TRP A N 1
ATOM 681 C CA . TRP A 1 87 ? -8.009 1.722 10.855 1.00 69.38 87 TRP A CA 1
ATOM 682 C C . TRP A 1 87 ? -8.618 0.612 10.002 1.00 69.38 87 TRP A C 1
ATOM 684 O O . TRP A 1 87 ? -9.333 0.875 9.036 1.00 69.38 87 TRP A O 1
ATOM 694 N N . THR A 1 88 ? -8.357 -0.638 10.348 1.00 63.75 88 THR A N 1
ATOM 695 C CA . THR A 1 88 ? -9.008 -1.790 9.723 1.00 63.75 88 THR A CA 1
ATOM 696 C C . THR A 1 88 ? -9.871 -2.496 10.760 1.00 63.75 88 THR A C 1
ATOM 698 O O . THR A 1 88 ? -9.372 -2.747 11.859 1.00 63.75 88 THR A O 1
ATOM 701 N N . PRO A 1 89 ? -11.127 -2.844 10.431 1.00 65.81 89 PRO A N 1
ATOM 702 C CA . PRO A 1 89 ? -11.998 -3.562 11.341 1.00 65.81 89 PRO A CA 1
ATOM 703 C C . PRO A 1 89 ? -11.361 -4.917 11.685 1.00 65.81 89 PRO A C 1
ATOM 705 O O . PRO A 1 89 ? -10.949 -5.643 10.772 1.00 65.81 89 PRO A O 1
ATOM 708 N N . PRO A 1 90 ? -11.244 -5.272 12.976 1.00 66.62 90 PRO A N 1
ATOM 709 C CA . PRO A 1 90 ? -10.765 -6.587 13.373 1.00 66.62 90 PRO A CA 1
ATOM 710 C C . PRO A 1 90 ? -11.732 -7.689 12.913 1.00 66.62 90 PRO A C 1
ATOM 712 O O . PRO A 1 90 ? -12.919 -7.453 12.679 1.00 66.62 90 PRO A O 1
ATOM 715 N N . LEU A 1 91 ? -11.221 -8.915 12.776 1.00 58.44 91 LEU A N 1
ATOM 716 C CA . LEU A 1 91 ? -12.014 -10.077 12.363 1.00 58.44 91 LEU A CA 1
ATOM 717 C C . LEU A 1 91 ? -13.214 -10.273 13.308 1.00 58.44 91 LEU A C 1
ATOM 719 O O . LEU A 1 91 ? -13.035 -10.509 14.500 1.00 58.44 91 LEU A O 1
ATOM 723 N N . GLY A 1 92 ? -14.432 -10.174 12.767 1.00 61.91 92 GLY A N 1
ATOM 724 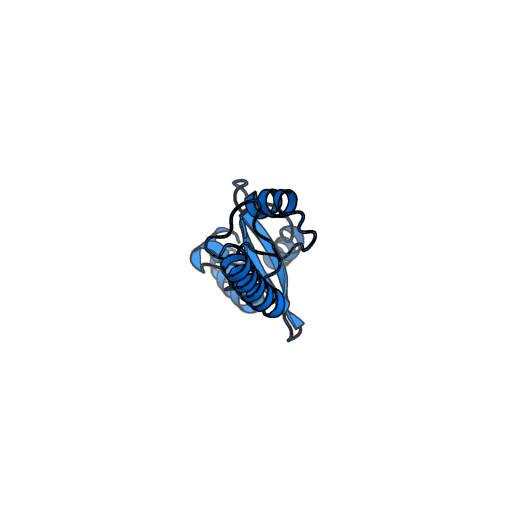C CA . GLY A 1 92 ? -15.683 -10.296 13.527 1.00 61.91 92 GLY A CA 1
ATOM 725 C C . GLY A 1 92 ? -16.296 -8.977 14.013 1.00 61.91 92 GLY A C 1
ATOM 726 O O . GLY A 1 92 ? -17.362 -9.022 14.620 1.00 61.91 92 GLY A O 1
ATOM 727 N N . TRP A 1 93 ? -15.672 -7.829 13.729 1.00 68.62 93 TRP A N 1
ATOM 728 C CA . TRP A 1 93 ? -16.225 -6.506 14.035 1.00 68.62 93 TRP A CA 1
ATOM 729 C C . TRP A 1 93 ? -17.504 -6.231 13.236 1.00 68.62 93 TRP A C 1
ATOM 731 O O . TRP A 1 93 ? -17.551 -6.485 12.027 1.00 68.62 93 TRP A O 1
ATOM 741 N N . LYS A 1 94 ? -18.534 -5.696 13.898 1.00 66.19 94 LYS A N 1
ATOM 742 C CA . LYS A 1 94 ? -19.797 -5.289 13.268 1.00 66.19 94 LYS A CA 1
ATOM 743 C C . LYS A 1 94 ? -20.059 -3.790 13.455 1.00 66.19 94 LYS A C 1
ATOM 745 O O . LYS A 1 94 ? -19.622 -3.222 14.454 1.00 66.19 94 LYS A O 1
ATOM 750 N N . PRO A 1 95 ? -20.815 -3.148 12.545 1.00 55.19 95 PRO A N 1
ATOM 751 C CA . PRO A 1 95 ? -21.269 -1.771 12.731 1.00 55.19 95 PRO A CA 1
ATOM 752 C C . PRO A 1 95 ? -22.007 -1.628 14.071 1.00 55.19 95 PRO A C 1
ATOM 754 O O . PRO A 1 95 ? -23.041 -2.262 14.279 1.00 55.19 95 PRO A O 1
ATOM 757 N N . GLY A 1 96 ? -21.434 -0.848 14.992 1.00 58.00 96 GLY A N 1
ATOM 758 C CA . GLY A 1 96 ? -21.892 -0.715 16.383 1.00 58.00 96 GLY A CA 1
ATOM 759 C C . GLY A 1 96 ? -20.890 -1.205 17.439 1.00 58.00 96 GLY A C 1
ATOM 760 O O . GLY A 1 96 ? -21.008 -0.814 18.598 1.00 58.00 96 GLY A O 1
ATOM 761 N N . ASP A 1 97 ? -19.882 -1.997 17.057 1.00 61.03 97 ASP A N 1
ATOM 762 C CA . ASP A 1 97 ? -18.766 -2.357 17.936 1.00 61.03 97 ASP A CA 1
ATOM 763 C C . ASP A 1 97 ? -17.762 -1.200 18.048 1.00 61.03 97 ASP A C 1
ATOM 765 O O . ASP A 1 97 ? -17.440 -0.519 17.071 1.00 61.03 97 ASP A O 1
ATOM 769 N N . SER A 1 98 ? -17.216 -0.985 19.246 1.00 55.50 98 SER A N 1
ATOM 770 C CA . SER A 1 98 ? -16.235 0.074 19.494 1.00 55.50 98 SER A CA 1
ATOM 771 C C . SER A 1 98 ? -14.976 -0.126 18.630 1.00 55.50 98 SER A C 1
ATOM 773 O O . SER A 1 98 ? -14.384 -1.209 18.661 1.00 55.50 98 SER A O 1
ATOM 775 N N . PRO A 1 99 ? -14.539 0.892 17.866 1.00 52.91 99 PRO A N 1
ATOM 776 C CA . PRO A 1 99 ? -13.413 0.766 16.939 1.00 52.91 99 PRO A CA 1
ATOM 777 C C . PRO A 1 99 ? -12.051 0.655 17.638 1.00 52.91 99 PRO A C 1
ATOM 779 O O . PRO A 1 99 ? -11.073 0.200 17.045 1.00 52.91 99 PRO A O 1
ATOM 782 N N . THR A 1 100 ? -11.969 1.043 18.906 1.00 52.31 100 THR A N 1
ATOM 783 C CA . THR A 1 100 ? -10.769 0.927 19.729 1.00 52.31 100 THR A CA 1
ATOM 784 C C . THR A 1 100 ? -10.640 -0.493 20.276 1.00 52.31 100 THR A C 1
ATOM 786 O O . THR A 1 100 ? -11.360 -0.891 21.190 1.00 52.31 100 THR A O 1
ATOM 789 N N . GLN A 1 101 ? -9.655 -1.248 19.782 1.00 52.28 101 GLN A N 1
ATOM 790 C CA . GLN A 1 101 ? -9.087 -2.368 20.537 1.00 52.28 101 GLN A CA 1
ATOM 791 C C . GLN A 1 101 ? -8.150 -1.826 21.622 1.00 52.28 101 GLN A C 1
ATOM 793 O O . GLN A 1 101 ? -6.961 -2.133 21.629 1.00 52.28 101 GLN A O 1
ATOM 798 N N . ASP A 1 102 ? -8.662 -0.986 22.522 1.00 42.56 102 ASP A N 1
ATOM 799 C CA . ASP A 1 102 ? -7.878 -0.620 23.693 1.00 42.56 102 ASP A CA 1
ATOM 800 C C . ASP A 1 102 ? -7.853 -1.838 24.640 1.00 42.56 102 ASP A C 1
ATOM 802 O O . ASP A 1 102 ? -8.924 -2.304 25.058 1.00 42.56 102 ASP A O 1
ATOM 806 N N . PRO A 1 103 ? -6.678 -2.413 24.969 1.00 44.47 103 PRO A N 1
ATOM 807 C CA . PRO A 1 103 ? -6.582 -3.552 25.884 1.00 44.47 103 PRO A CA 1
ATOM 808 C C . PRO A 1 103 ? -7.190 -3.240 27.257 1.00 44.47 103 PRO A C 1
ATOM 810 O O . PRO A 1 103 ? -7.648 -4.152 27.952 1.00 44.47 103 PRO A O 1
ATOM 813 N N . VAL A 1 104 ? -7.231 -1.955 27.631 1.00 45.12 104 VAL A N 1
ATOM 814 C CA . VAL A 1 104 ? -7.894 -1.477 28.844 1.00 45.12 104 VAL A CA 1
ATOM 815 C C . VAL A 1 104 ? -9.414 -1.594 28.701 1.00 45.12 104 VAL A C 1
ATOM 817 O O . VAL A 1 104 ? -10.060 -2.154 29.583 1.00 45.12 104 VAL A O 1
ATOM 820 N N . CYS A 1 105 ? -9.991 -1.20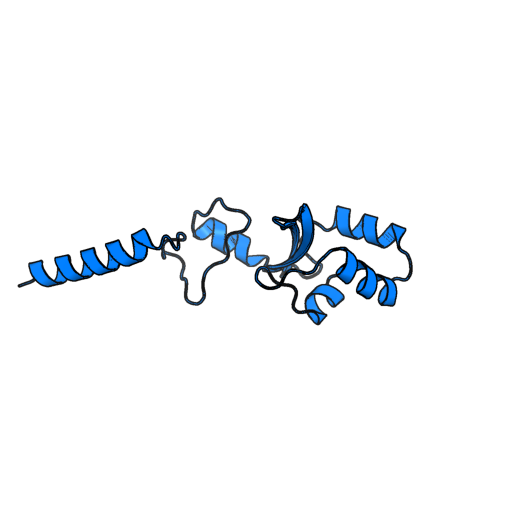3 27.559 1.00 48.69 105 CYS A N 1
ATOM 821 C CA . CYS A 1 105 ? -11.439 -1.292 27.321 1.00 48.69 105 CYS A CA 1
ATOM 822 C C . CYS A 1 105 ? -11.966 -2.733 27.315 1.00 48.69 105 CYS A C 1
ATOM 824 O O . CYS A 1 105 ? -13.050 -2.984 27.834 1.00 48.69 105 CYS A O 1
ATOM 826 N N . ALA A 1 106 ? -11.220 -3.707 26.786 1.00 50.66 106 ALA A N 1
ATOM 827 C CA . ALA A 1 106 ? -11.667 -5.105 26.796 1.00 50.66 106 ALA A CA 1
ATOM 828 C C . ALA A 1 106 ? -11.705 -5.707 28.217 1.00 50.66 106 ALA A C 1
ATOM 830 O O . ALA A 1 106 ? -12.590 -6.513 28.530 1.00 50.66 106 ALA A O 1
ATOM 831 N N . LYS A 1 107 ? -10.760 -5.312 29.084 1.00 50.47 107 LYS A N 1
ATOM 832 C CA . LYS A 1 107 ? -10.739 -5.698 30.504 1.00 50.47 107 LYS A CA 1
ATOM 833 C C . LYS A 1 107 ? -11.861 -5.017 31.282 1.00 50.47 107 LYS A C 1
ATOM 835 O O . LYS A 1 107 ? -12.597 -5.709 31.983 1.00 50.47 107 LYS A O 1
ATOM 840 N N . GLU A 1 108 ? -12.031 -3.710 31.099 1.00 55.16 108 GLU A N 1
ATOM 841 C CA . GLU A 1 108 ? -13.073 -2.935 31.776 1.00 55.16 108 GLU A CA 1
ATOM 842 C C . GLU A 1 108 ? -14.475 -3.389 31.345 1.00 55.16 108 GLU A C 1
ATOM 844 O O . GLU A 1 108 ? -15.338 -3.585 32.192 1.00 55.16 108 GLU A O 1
ATOM 849 N N . LEU A 1 109 ? -14.704 -3.705 30.065 1.00 59.28 109 LEU A N 1
ATOM 850 C CA . LEU A 1 109 ? -15.996 -4.222 29.595 1.00 59.28 109 LEU A CA 1
ATOM 851 C C . LEU A 1 109 ? -16.307 -5.627 30.143 1.00 59.28 109 LEU A C 1
ATOM 853 O O . LEU A 1 109 ? -17.459 -5.923 30.464 1.00 59.28 109 LEU A O 1
ATOM 857 N N . LYS A 1 110 ? -15.298 -6.506 30.271 1.00 61.81 110 LYS A N 1
ATOM 858 C CA . LYS A 1 110 ? -15.461 -7.813 30.940 1.00 61.81 110 LYS A CA 1
ATOM 859 C C . LYS A 1 110 ? -15.795 -7.641 32.419 1.00 61.81 110 LYS A C 1
ATOM 861 O O . LYS A 1 110 ? -16.686 -8.330 32.913 1.00 61.81 110 LYS A O 1
ATOM 866 N N . ARG A 1 111 ? -15.112 -6.717 33.095 1.00 63.53 111 ARG A N 1
ATOM 867 C CA . ARG A 1 111 ? -15.330 -6.404 34.507 1.00 63.53 111 ARG A CA 1
ATOM 868 C C . ARG A 1 111 ? -16.720 -5.807 34.742 1.00 63.53 111 ARG A C 1
ATOM 870 O O . ARG A 1 111 ? -17.463 -6.344 35.552 1.00 63.53 111 ARG A O 1
ATOM 877 N N . LEU A 1 112 ? -17.133 -4.823 33.943 1.00 64.50 112 LEU A N 1
ATOM 878 C CA . LEU A 1 112 ? -18.473 -4.224 33.995 1.00 64.50 112 LEU A CA 1
ATOM 879 C C . LEU A 1 112 ? -19.581 -5.249 33.698 1.00 64.50 112 LEU A C 1
ATOM 881 O O . LEU A 1 112 ? -20.619 -5.247 34.357 1.00 64.50 112 LEU A O 1
ATOM 885 N N . LYS A 1 113 ? -19.369 -6.175 32.747 1.00 67.88 113 LYS A N 1
ATOM 886 C CA . LYS A 1 113 ? -20.308 -7.287 32.499 1.00 67.88 113 LYS A CA 1
ATOM 887 C C . LYS A 1 113 ? -20.408 -8.251 33.686 1.00 67.88 113 LYS A C 1
ATOM 889 O O . LYS A 1 113 ? -21.504 -8.733 33.963 1.00 67.88 113 LYS A O 1
ATOM 894 N N . GLN A 1 114 ? -19.300 -8.537 34.374 1.00 70.44 114 GLN A N 1
ATOM 895 C CA . GLN A 1 114 ? -19.308 -9.351 35.594 1.00 70.44 114 GLN A CA 1
ATOM 896 C C . GLN A 1 114 ? -20.006 -8.632 36.756 1.00 70.44 114 GLN A C 1
ATOM 898 O O . GLN A 1 114 ? -20.829 -9.248 37.427 1.00 70.44 114 GLN A O 1
ATOM 903 N N . GLU A 1 115 ? -19.749 -7.339 36.956 1.00 68.12 115 GLU A N 1
ATOM 904 C CA . GLU A 1 115 ? -20.384 -6.526 38.004 1.00 68.12 115 GLU A CA 1
ATOM 905 C C . GLU A 1 115 ? -21.908 -6.398 37.776 1.00 68.12 115 GLU A C 1
ATOM 907 O O . GLU A 1 115 ? -22.698 -6.614 38.695 1.00 68.12 115 GLU A O 1
ATOM 912 N N . MET A 1 116 ? -22.358 -6.194 36.530 1.00 68.75 116 MET A N 1
ATOM 913 C CA . MET A 1 116 ? -23.787 -6.197 36.163 1.00 68.75 116 MET A CA 1
ATOM 914 C C . MET A 1 116 ? -24.480 -7.550 36.386 1.00 68.75 116 MET A C 1
ATOM 916 O O . MET A 1 116 ? -25.673 -7.588 36.686 1.00 68.75 116 MET A O 1
ATOM 920 N N . ALA A 1 117 ? -23.763 -8.666 36.229 1.00 67.75 117 ALA A N 1
ATOM 921 C CA . ALA A 1 117 ? -24.306 -9.996 36.503 1.00 67.75 117 ALA A CA 1
ATOM 922 C C . ALA A 1 117 ? -24.467 -10.256 38.011 1.00 67.75 117 ALA A C 1
ATOM 924 O O . ALA A 1 117 ? -25.362 -10.997 38.407 1.00 67.75 117 ALA A O 1
ATOM 925 N N . GLN A 1 118 ? -23.637 -9.626 38.848 1.00 64.88 118 GLN A N 1
ATOM 926 C CA . GLN A 1 118 ? -23.723 -9.741 40.305 1.00 64.88 118 GLN A CA 1
ATOM 927 C C . GLN A 1 118 ? -24.837 -8.874 40.907 1.00 64.88 118 GLN A C 1
ATOM 929 O O . GLN A 1 118 ? -25.439 -9.286 41.891 1.00 64.88 118 GLN A O 1
ATOM 934 N N . MET A 1 119 ? -25.170 -7.729 40.297 1.00 59.53 119 MET A N 1
ATOM 935 C CA . MET A 1 119 ? -26.290 -6.877 40.741 1.00 59.53 119 MET A CA 1
ATOM 936 C C . MET A 1 119 ? -27.684 -7.384 40.330 1.00 59.53 119 MET A C 1
ATOM 938 O O . MET A 1 119 ? -28.686 -6.831 40.769 1.00 59.53 119 MET A O 1
ATOM 942 N N . LYS A 1 120 ? -27.778 -8.409 39.471 1.00 56.72 120 LYS A N 1
ATOM 943 C CA . LYS A 1 120 ? -29.054 -9.027 39.060 1.00 56.72 120 LYS A CA 1
ATOM 944 C C . LYS A 1 120 ? -29.475 -10.208 39.949 1.00 56.72 120 LYS A C 1
ATOM 946 O O . LYS A 1 120 ? -30.220 -11.072 39.486 1.00 56.72 120 LYS A O 1
ATOM 951 N N . ARG A 1 121 ? -28.992 -10.263 41.191 1.00 45.12 121 ARG A N 1
ATOM 952 C CA . ARG A 1 121 ? -29.385 -11.270 42.179 1.00 45.12 121 ARG A CA 1
ATOM 953 C C . ARG A 1 121 ? -30.177 -10.647 43.315 1.00 45.12 121 ARG A C 1
ATOM 955 O O . ARG A 1 121 ? -29.795 -9.537 43.735 1.00 45.12 121 ARG A O 1
#

Secondary structure (DSSP, 8-state):
-HHHHHHTT-BTTBPEEHHHHHHHHHHHH--HHHHHHHHHHHTTSBPTTSSEEEEEEE-TTS-EEEEEEETHHHHHHHHTT---TT--PPTT--TTS-S---HHHHHHHHHHHHHHHHTT-

Radius of gyration: 19.55 Å; chains: 1; bounding box: 42×21×60 Å

pLDDT: mean 73.71, std 12.4, range [42.56, 89.81]